Protein AF-A0A9E5TAX4-F1 (afdb_monomer_lite)

Sequence (118 aa):
ILEAVERLLADNFKPRRTLYLAFGHDEESGGFTGAARIARLLKARNVQPEFILDEGGMITKGILIGVTSSVALIGVAEKGYMSVELTVESAGGHASTPPRQTAIGILSAAIHRIEADQ

Foldseek 3Di:
DVVVVVVCVVVVHDDPDDDDDADFDQVVVPRVPGPVVVVVVCVVVVNDDPDDDDDWADFDAPPDPPGGDTDTDGDPDDDDDDDDDDDFDDDDDDPVDDDPADSVNVVVVVVVVVVVVD

Radius of gyration: 24.91 Å; chains: 1; bounding box: 56×47×66 Å

Structure (mmCIF, N/CA/C/O backbone):
data_AF-A0A9E5TAX4-F1
#
_entry.id   AF-A0A9E5TAX4-F1
#
loop_
_atom_site.group_PDB
_atom_site.id
_atom_site.type_symbol
_atom_site.label_atom_id
_atom_site.label_alt_id
_atom_site.label_comp_id
_atom_site.label_asym_id
_atom_site.label_entity_id
_atom_site.label_seq_id
_atom_site.pdbx_PDB_ins_code
_atom_site.Cartn_x
_atom_site.Cartn_y
_atom_site.Cartn_z
_atom_site.occupancy
_atom_site.B_iso_or_equiv
_atom_site.auth_seq_id
_atom_site.auth_comp_id
_atom_site.auth_asym_id
_atom_site.auth_atom_id
_atom_site.pdbx_PDB_model_num
ATOM 1 N N . ILE A 1 1 ? -0.813 2.374 18.168 1.00 90.94 1 ILE A N 1
ATOM 2 C CA . ILE A 1 1 ? -2.131 1.686 18.163 1.00 90.94 1 ILE A CA 1
ATOM 3 C C . ILE A 1 1 ? -2.286 0.690 19.313 1.00 90.94 1 ILE A C 1
ATOM 5 O O . ILE A 1 1 ? -3.304 0.757 19.985 1.00 90.94 1 ILE A O 1
ATOM 9 N N . LEU A 1 2 ? -1.300 -0.181 19.577 1.00 95.50 2 LEU A N 1
ATOM 10 C CA . LEU A 1 2 ? -1.398 -1.219 20.616 1.00 95.50 2 LEU A CA 1
ATOM 11 C C . LEU A 1 2 ? -1.674 -0.651 22.017 1.00 95.50 2 LEU A C 1
ATOM 13 O O . LEU A 1 2 ? -2.663 -1.049 22.615 1.00 95.50 2 LEU A O 1
ATOM 17 N N . GLU A 1 3 ? -0.936 0.375 22.446 1.00 96.62 3 GLU A N 1
ATOM 18 C CA . GLU A 1 3 ? -1.180 1.083 23.719 1.00 96.62 3 GLU A CA 1
ATOM 19 C C . GLU A 1 3 ? -2.639 1.556 23.874 1.00 96.62 3 GLU A C 1
ATOM 21 O O . GLU A 1 3 ? -3.266 1.401 24.918 1.00 96.62 3 GLU A O 1
ATOM 26 N N . ALA A 1 4 ? -3.225 2.112 22.808 1.00 95.06 4 ALA A N 1
ATOM 27 C CA . ALA A 1 4 ? -4.611 2.572 22.837 1.00 95.06 4 ALA A CA 1
ATOM 28 C C . ALA A 1 4 ? -5.594 1.399 22.978 1.00 95.06 4 ALA A C 1
ATOM 30 O O . ALA A 1 4 ? -6.592 1.510 23.687 1.00 95.06 4 ALA A O 1
ATOM 31 N N . VAL A 1 5 ? -5.308 0.268 22.324 1.00 96.19 5 VAL A N 1
ATOM 32 C CA . VAL A 1 5 ? -6.101 -0.961 22.455 1.00 96.19 5 VAL A CA 1
ATOM 33 C C . VAL A 1 5 ? -5.989 -1.517 23.874 1.00 96.19 5 VAL A C 1
ATOM 35 O O . VAL A 1 5 ? -7.013 -1.829 24.475 1.00 96.19 5 VAL A O 1
ATOM 38 N N . GLU A 1 6 ? -4.781 -1.590 24.432 1.00 97.75 6 GLU A N 1
ATOM 39 C CA . GLU A 1 6 ? -4.531 -2.049 25.804 1.00 97.75 6 GLU A CA 1
ATOM 40 C C . GLU A 1 6 ? -5.264 -1.180 26.823 1.00 97.75 6 GLU A C 1
ATOM 42 O O . GLU A 1 6 ? -5.956 -1.701 27.699 1.00 97.75 6 GLU A O 1
ATOM 47 N N . ARG A 1 7 ? -5.209 0.145 26.656 1.00 98.19 7 ARG A N 1
ATOM 48 C CA . ARG A 1 7 ? -5.939 1.079 27.510 1.00 98.19 7 ARG A CA 1
ATOM 49 C C . ARG A 1 7 ? -7.452 0.872 27.440 1.00 98.19 7 ARG A C 1
ATOM 51 O O . ARG A 1 7 ? -8.100 0.777 28.477 1.00 98.19 7 ARG A O 1
ATOM 58 N N . LEU A 1 8 ? -8.017 0.757 26.239 1.00 97.56 8 LEU A N 1
ATOM 59 C CA . LEU A 1 8 ? -9.455 0.526 26.067 1.00 97.56 8 LEU A CA 1
ATOM 60 C C . LEU A 1 8 ? -9.898 -0.818 26.661 1.00 97.56 8 LEU A C 1
ATOM 62 O O . LEU A 1 8 ? -10.984 -0.908 27.234 1.00 97.56 8 LEU A O 1
ATOM 66 N N . LEU A 1 9 ? -9.065 -1.855 26.557 1.00 96.50 9 LEU A N 1
ATOM 67 C CA . LEU A 1 9 ? -9.323 -3.143 27.198 1.00 96.50 9 LEU A CA 1
ATOM 68 C C . LEU A 1 9 ? -9.304 -3.026 28.728 1.00 96.50 9 LEU A C 1
ATOM 70 O O . LEU A 1 9 ? -10.204 -3.565 29.372 1.00 96.50 9 LEU A O 1
ATOM 74 N N . ALA A 1 10 ? -8.337 -2.300 29.299 1.00 98.19 10 ALA A N 1
ATOM 75 C CA . ALA A 1 10 ? -8.270 -2.032 30.739 1.00 98.19 10 ALA A CA 1
ATOM 76 C C . ALA A 1 10 ? -9.500 -1.257 31.244 1.00 98.19 10 ALA A C 1
ATOM 78 O O . ALA A 1 10 ? -10.020 -1.550 32.320 1.00 98.19 10 ALA A O 1
ATOM 79 N N . ASP A 1 11 ? -10.024 -0.344 30.423 1.00 98.12 11 ASP A N 1
ATOM 80 C CA . ASP A 1 11 ? -11.243 0.423 30.697 1.00 98.12 11 ASP A CA 1
ATOM 81 C C . ASP A 1 11 ? -12.540 -0.385 30.419 1.00 98.12 11 ASP A C 1
ATOM 83 O O . ASP A 1 11 ? -13.643 0.161 30.459 1.00 98.12 11 ASP A O 1
ATOM 87 N N . ASN A 1 12 ? -12.439 -1.697 30.147 1.00 97.56 12 ASN A N 1
ATOM 88 C CA . ASN A 1 12 ? -13.551 -2.601 29.811 1.00 97.56 12 ASN A CA 1
ATOM 89 C C . ASN A 1 12 ? -14.408 -2.142 28.617 1.00 97.56 12 ASN A C 1
ATOM 91 O O . ASN A 1 12 ? -15.586 -2.500 28.498 1.00 97.56 12 ASN A O 1
ATOM 95 N N . PHE A 1 13 ? -13.818 -1.384 27.694 1.00 97.88 13 PHE A N 1
ATOM 96 C CA . PHE A 1 13 ? -14.512 -0.895 26.514 1.00 97.88 13 PHE A CA 1
ATOM 97 C C . PHE A 1 13 ? -15.005 -2.053 25.634 1.00 97.88 13 PHE A C 1
ATOM 99 O O . PHE A 1 13 ? -14.282 -3.012 25.349 1.00 97.88 13 PHE A O 1
ATOM 106 N N . LYS A 1 14 ? -16.256 -1.958 25.168 1.00 97.06 14 LYS A N 1
ATOM 107 C CA . LYS A 1 14 ? -16.868 -2.922 24.245 1.00 97.06 14 LYS A CA 1
ATOM 108 C C . LYS A 1 14 ? -17.169 -2.224 22.920 1.00 97.06 14 LYS A C 1
ATOM 110 O O . LYS A 1 14 ? -18.138 -1.466 22.845 1.00 97.06 14 LYS A O 1
ATOM 115 N N . PRO A 1 15 ? -16.357 -2.439 21.871 1.00 95.44 15 PRO A N 1
ATOM 116 C CA . PRO A 1 15 ? -16.600 -1.798 20.591 1.00 95.44 15 PRO A CA 1
ATOM 117 C C . PRO A 1 15 ? -17.900 -2.328 19.976 1.00 95.44 15 PRO A C 1
ATOM 119 O O . PRO A 1 15 ? -18.184 -3.523 20.007 1.00 95.44 15 PRO A O 1
ATOM 122 N N . ARG A 1 16 ? -18.688 -1.430 19.372 1.00 96.19 16 ARG A N 1
ATOM 123 C CA . ARG A 1 16 ? -19.938 -1.791 18.678 1.00 96.19 16 ARG A CA 1
ATOM 124 C C . ARG A 1 16 ? -19.700 -2.683 17.451 1.00 96.19 16 ARG A C 1
ATOM 126 O O . ARG A 1 16 ? -20.605 -3.392 17.023 1.00 96.19 16 ARG A O 1
ATOM 133 N N . ARG A 1 17 ? -18.507 -2.610 16.860 1.00 94.44 17 ARG A N 1
ATOM 134 C CA . ARG A 1 17 ? -18.086 -3.395 15.694 1.00 94.44 17 ARG A CA 1
ATOM 135 C C . ARG A 1 17 ? -16.818 -4.171 16.012 1.00 94.44 17 ARG A C 1
ATOM 137 O O . ARG A 1 17 ? -16.014 -3.737 16.833 1.00 94.44 17 ARG A O 1
ATOM 144 N N . THR A 1 18 ? -16.622 -5.282 15.316 1.00 94.62 18 THR A N 1
ATOM 145 C CA . THR A 1 18 ? -15.364 -6.028 15.357 1.00 94.62 18 THR A CA 1
ATOM 146 C C . THR A 1 18 ? -14.229 -5.176 14.802 1.00 94.62 18 THR A C 1
ATOM 148 O O . THR A 1 18 ? -14.367 -4.570 13.740 1.00 94.62 18 THR A O 1
ATOM 151 N N . LEU A 1 19 ? -13.104 -5.156 15.512 1.00 94.88 19 LEU A N 1
ATOM 152 C CA . LEU A 1 19 ? -11.867 -4.527 15.065 1.00 94.88 19 LEU A CA 1
ATOM 153 C C . LEU A 1 19 ? -10.883 -5.621 14.648 1.00 94.88 19 LEU A C 1
ATOM 155 O O . LEU A 1 19 ? -10.648 -6.564 15.403 1.00 94.88 19 LEU A O 1
ATOM 159 N N . TYR A 1 20 ? -10.306 -5.483 13.457 1.00 95.75 20 TYR A N 1
ATOM 160 C CA . TYR A 1 20 ? -9.171 -6.287 13.014 1.00 95.75 20 TYR A CA 1
ATOM 161 C C . TYR A 1 20 ? -7.916 -5.424 13.098 1.00 95.75 20 TYR A C 1
ATOM 163 O O . TYR A 1 20 ? -7.881 -4.340 12.524 1.00 95.75 20 TYR A O 1
ATOM 171 N N . LEU A 1 21 ? -6.893 -5.907 13.802 1.00 95.31 21 LEU A N 1
ATOM 172 C CA . LEU A 1 21 ? -5.556 -5.319 13.766 1.00 95.31 21 LEU A CA 1
ATOM 173 C C . LEU A 1 21 ? -4.722 -6.133 12.775 1.00 95.31 21 LEU A C 1
ATOM 175 O O . LEU A 1 21 ? -4.525 -7.333 12.972 1.00 95.31 21 LEU A O 1
ATOM 179 N N . ALA A 1 22 ? -4.294 -5.496 11.690 1.00 94.88 22 ALA A N 1
ATOM 180 C CA . ALA A 1 22 ? -3.536 -6.117 10.613 1.00 94.88 22 ALA A CA 1
ATOM 181 C C . ALA A 1 22 ? -2.131 -5.511 10.568 1.00 94.88 22 ALA A C 1
ATOM 183 O O . ALA A 1 22 ? -1.994 -4.297 10.486 1.00 94.88 22 ALA A O 1
ATOM 184 N N . PHE A 1 23 ? -1.101 -6.356 10.619 1.00 94.44 23 PHE A N 1
ATOM 185 C CA . PHE A 1 23 ? 0.297 -5.926 10.614 1.00 94.44 23 PHE A CA 1
ATOM 186 C C . PHE A 1 23 ? 1.034 -6.611 9.461 1.00 94.44 23 PHE A C 1
ATOM 188 O O . PHE A 1 23 ? 1.262 -7.822 9.495 1.00 94.44 23 PHE A O 1
ATOM 195 N N . GLY A 1 24 ? 1.352 -5.842 8.418 1.00 93.94 24 GLY A N 1
ATOM 196 C CA . GLY A 1 24 ? 2.272 -6.238 7.350 1.00 93.94 24 GLY A CA 1
ATOM 197 C C . GLY A 1 24 ? 3.713 -5.874 7.714 1.00 93.94 24 GLY A C 1
ATOM 198 O O . GLY A 1 24 ? 3.929 -5.012 8.557 1.00 93.94 24 GLY A O 1
ATOM 199 N N . HIS A 1 25 ? 4.694 -6.542 7.107 1.00 95.38 25 HIS A N 1
ATOM 200 C CA . HIS A 1 25 ? 6.118 -6.311 7.398 1.00 95.38 25 HIS A CA 1
ATOM 201 C C . HIS A 1 25 ? 6.907 -5.762 6.201 1.00 95.38 25 HIS A C 1
ATOM 203 O O . HIS A 1 25 ? 8.091 -5.480 6.340 1.00 95.38 25 HIS A O 1
ATOM 209 N N . ASP A 1 26 ? 6.280 -5.669 5.028 1.00 95.50 26 ASP A N 1
ATOM 210 C CA . ASP A 1 26 ? 6.936 -5.450 3.737 1.00 95.50 26 ASP A CA 1
ATOM 211 C C . ASP A 1 26 ? 6.292 -4.322 2.917 1.00 95.50 26 ASP A C 1
ATOM 213 O O . ASP A 1 26 ? 6.394 -4.336 1.693 1.00 95.50 26 ASP A O 1
ATOM 217 N N . GLU A 1 27 ? 5.615 -3.371 3.570 1.00 91.75 27 GLU A N 1
ATOM 218 C CA . GLU A 1 27 ? 4.993 -2.202 2.919 1.00 91.75 27 GLU A CA 1
ATOM 219 C C . GLU A 1 27 ? 6.019 -1.456 2.048 1.00 91.75 27 GLU A C 1
ATOM 221 O O . GLU A 1 27 ? 5.825 -1.369 0.837 1.00 91.75 27 GLU A O 1
ATOM 226 N N . GLU A 1 28 ? 7.189 -1.148 2.617 1.00 89.00 28 GLU A N 1
ATOM 227 C CA . GLU A 1 28 ? 8.311 -0.457 1.955 1.00 89.00 28 GLU A CA 1
ATOM 228 C C . GLU A 1 28 ? 8.891 -1.224 0.745 1.00 89.00 28 GLU A C 1
ATOM 230 O O . GLU A 1 28 ? 9.743 -0.732 0.008 1.00 89.00 28 GLU A O 1
ATOM 235 N N . SER A 1 29 ? 8.477 -2.480 0.546 1.00 90.62 29 SER A N 1
ATOM 236 C CA . SER A 1 29 ? 8.851 -3.344 -0.585 1.00 90.62 29 SER A CA 1
ATOM 237 C C . SER A 1 29 ? 7.654 -3.727 -1.470 1.00 90.62 29 SER A C 1
ATOM 239 O O . SER A 1 29 ? 7.761 -4.624 -2.310 1.00 90.62 29 SER A O 1
ATOM 241 N N . GLY A 1 30 ? 6.509 -3.061 -1.296 1.00 89.12 30 GLY A N 1
ATOM 242 C CA . GLY A 1 30 ? 5.289 -3.223 -2.091 1.00 89.12 30 GLY A CA 1
ATOM 243 C C . GLY A 1 30 ? 4.184 -4.074 -1.450 1.00 89.12 30 GLY A C 1
ATOM 244 O O . GLY A 1 30 ? 3.154 -4.309 -2.080 1.00 89.12 30 GLY A O 1
ATOM 245 N N . GLY A 1 31 ? 4.360 -4.577 -0.224 1.00 92.75 31 GLY A N 1
ATOM 246 C CA . GLY A 1 31 ? 3.282 -5.188 0.569 1.00 92.75 31 GLY A CA 1
ATOM 247 C C . GLY A 1 31 ? 2.752 -6.545 0.075 1.00 92.75 31 GLY A C 1
ATOM 248 O O . GLY A 1 31 ? 1.684 -6.999 0.511 1.00 92.75 31 GLY A O 1
ATOM 249 N N . PHE A 1 32 ? 3.450 -7.210 -0.854 1.00 94.94 32 PHE A N 1
ATOM 250 C CA . PHE A 1 32 ? 2.972 -8.423 -1.534 1.00 94.94 32 PHE A CA 1
ATOM 251 C C . PHE A 1 32 ? 2.850 -9.651 -0.618 1.00 94.94 32 PHE A C 1
ATOM 253 O O . PHE A 1 32 ? 2.043 -10.557 -0.875 1.00 94.94 32 PHE A O 1
ATOM 260 N N . THR A 1 33 ? 3.652 -9.716 0.443 1.00 96.50 33 THR A N 1
ATOM 261 C CA . THR A 1 33 ? 3.698 -10.835 1.392 1.00 96.50 33 THR A CA 1
ATOM 262 C C . THR A 1 33 ? 3.080 -10.503 2.749 1.00 96.50 33 THR A C 1
ATOM 264 O O . THR A 1 33 ? 2.632 -11.421 3.435 1.00 96.50 33 THR A O 1
ATOM 267 N N . GLY A 1 34 ? 2.956 -9.223 3.098 1.00 96.38 34 GLY A N 1
ATOM 268 C CA . GLY A 1 34 ? 2.215 -8.720 4.250 1.00 96.38 34 GLY A CA 1
ATOM 269 C C . GLY A 1 34 ? 0.762 -8.402 3.905 1.00 96.38 34 GLY A C 1
ATOM 270 O O . GLY A 1 34 ? -0.098 -9.291 3.916 1.00 96.38 34 GLY A O 1
ATOM 271 N N . ALA A 1 35 ? 0.472 -7.133 3.605 1.00 95.19 35 ALA A N 1
ATOM 272 C CA . ALA A 1 35 ? -0.891 -6.621 3.428 1.00 95.19 35 ALA A CA 1
ATOM 273 C C . ALA A 1 35 ? -1.700 -7.415 2.384 1.00 95.19 35 ALA A C 1
ATOM 275 O O . ALA A 1 35 ? -2.838 -7.817 2.649 1.00 95.19 35 ALA A O 1
ATOM 276 N N . ALA A 1 36 ? -1.101 -7.763 1.239 1.00 96.38 36 ALA A N 1
ATOM 277 C CA . ALA A 1 36 ? -1.783 -8.525 0.191 1.00 96.38 36 ALA A CA 1
ATOM 278 C C . ALA A 1 36 ? -2.173 -9.953 0.632 1.00 96.38 36 ALA A C 1
ATOM 280 O O . ALA A 1 36 ? -3.211 -10.486 0.219 1.00 96.38 36 ALA A O 1
ATOM 281 N N . ARG A 1 37 ? -1.375 -10.594 1.498 1.00 97.94 37 ARG A N 1
ATOM 282 C CA . ARG A 1 37 ? -1.704 -11.912 2.069 1.00 97.94 37 ARG A CA 1
ATOM 283 C C . ARG A 1 37 ? -2.816 -11.813 3.105 1.00 97.94 37 ARG A C 1
ATOM 285 O O . ARG A 1 37 ? -3.711 -12.661 3.095 1.00 97.94 37 ARG A O 1
ATOM 292 N N . ILE A 1 38 ? -2.793 -10.777 3.943 1.00 97.56 38 ILE A N 1
ATOM 293 C CA . ILE A 1 38 ? -3.858 -10.496 4.914 1.00 97.56 38 ILE A CA 1
ATOM 294 C C . ILE A 1 38 ? -5.181 -10.266 4.177 1.00 97.56 38 ILE A C 1
ATOM 296 O O . ILE A 1 38 ? -6.171 -10.931 4.482 1.00 97.56 38 ILE A O 1
ATOM 300 N N . ALA A 1 39 ? -5.186 -9.417 3.146 1.00 96.69 39 ALA A N 1
ATOM 301 C CA . ALA A 1 39 ? -6.364 -9.157 2.323 1.00 96.69 39 ALA A CA 1
ATOM 302 C C . ALA A 1 39 ? -6.923 -10.447 1.696 1.00 96.69 39 ALA A C 1
ATOM 304 O O . ALA A 1 39 ? -8.126 -10.710 1.761 1.00 96.69 39 ALA A O 1
ATOM 305 N N . ARG A 1 40 ? -6.049 -11.311 1.155 1.00 98.12 40 ARG A N 1
ATOM 306 C CA . ARG A 1 40 ? -6.447 -12.618 0.607 1.00 98.12 40 ARG A CA 1
ATOM 307 C C . ARG A 1 40 ? -7.085 -13.520 1.664 1.00 98.12 40 ARG A C 1
ATOM 309 O O . ARG A 1 40 ? -8.087 -14.170 1.375 1.00 98.12 40 ARG A O 1
ATOM 316 N N . LEU A 1 41 ? -6.526 -13.559 2.873 1.00 98.00 41 LEU A N 1
ATOM 317 C CA . LEU A 1 41 ? -7.061 -14.346 3.983 1.00 98.00 41 LEU A CA 1
ATOM 318 C C . LEU A 1 41 ? -8.433 -13.833 4.438 1.00 98.00 41 LEU A C 1
ATOM 320 O O . LEU A 1 41 ? -9.351 -14.632 4.614 1.00 98.00 41 LEU A O 1
ATOM 324 N N . LEU A 1 42 ? -8.586 -12.517 4.611 1.00 97.44 42 LEU A N 1
ATOM 325 C CA . LEU A 1 42 ? -9.858 -11.898 4.992 1.00 97.44 42 LEU A CA 1
ATOM 326 C C . LEU A 1 42 ? -10.938 -12.171 3.942 1.00 97.44 42 LEU A C 1
ATOM 328 O O . LEU A 1 42 ? -12.041 -12.588 4.295 1.00 97.44 42 LEU A O 1
ATOM 332 N N . LYS A 1 43 ? -10.588 -12.062 2.654 1.00 97.81 43 LYS A N 1
ATOM 333 C CA . LYS A 1 43 ? -11.476 -12.422 1.543 1.00 97.81 43 LYS A CA 1
ATOM 334 C C . LYS A 1 43 ? -11.878 -13.898 1.581 1.00 97.81 43 LYS A C 1
ATOM 336 O O . LYS A 1 43 ? -13.058 -14.204 1.455 1.00 97.81 43 LYS A O 1
ATOM 341 N N . ALA A 1 44 ? -10.928 -14.812 1.795 1.00 98.50 44 ALA A N 1
ATOM 342 C CA . ALA A 1 44 ? -11.211 -16.248 1.898 1.00 98.50 44 ALA A CA 1
ATOM 343 C C . ALA A 1 44 ? -12.122 -16.595 3.090 1.00 98.50 44 ALA A C 1
ATOM 345 O O . ALA A 1 44 ? -12.880 -17.557 3.033 1.00 98.50 44 ALA A O 1
ATOM 346 N N . ARG A 1 45 ? -12.073 -15.791 4.158 1.00 97.94 45 ARG A N 1
ATOM 347 C CA . ARG A 1 45 ? -12.956 -15.893 5.331 1.00 97.94 45 ARG A CA 1
ATOM 348 C C . ARG A 1 45 ? -14.283 -15.144 5.165 1.00 97.94 45 ARG A C 1
ATOM 350 O O . ARG A 1 45 ? -15.053 -15.085 6.117 1.00 97.94 45 ARG A O 1
ATOM 357 N N . ASN A 1 46 ? -14.541 -14.570 3.989 1.00 97.81 46 ASN A N 1
ATOM 358 C CA . ASN A 1 46 ? -15.703 -13.731 3.697 1.00 97.81 46 ASN A CA 1
ATOM 359 C C . ASN A 1 46 ? -15.887 -12.564 4.690 1.00 97.81 46 ASN A C 1
ATOM 361 O O . ASN A 1 46 ? -17.007 -12.192 5.038 1.00 97.81 46 ASN A O 1
ATOM 365 N N . VAL A 1 47 ? -14.780 -11.989 5.170 1.00 97.75 47 VAL A N 1
ATOM 366 C CA . VAL A 1 47 ? -14.806 -10.775 5.994 1.00 97.75 47 VAL A CA 1
ATOM 367 C C . VAL A 1 47 ? -15.077 -9.578 5.085 1.00 97.75 47 VAL A C 1
ATOM 369 O O . VAL A 1 47 ? -14.420 -9.421 4.058 1.00 97.75 47 VAL A O 1
ATOM 372 N N . GLN A 1 48 ? -16.025 -8.728 5.482 1.00 96.12 48 GLN A N 1
ATOM 373 C CA . GLN A 1 48 ? -16.429 -7.515 4.763 1.00 96.12 48 GLN A CA 1
ATOM 374 C C . GLN A 1 48 ? -16.162 -6.291 5.659 1.00 96.12 48 GLN A C 1
ATOM 376 O O . GLN A 1 48 ? -17.017 -5.941 6.476 1.00 96.12 48 GLN A O 1
ATOM 381 N N . PRO A 1 49 ? -14.966 -5.676 5.592 1.00 94.81 49 PRO A N 1
ATOM 382 C CA . PRO A 1 49 ? -14.673 -4.468 6.356 1.00 94.81 49 PRO A CA 1
ATOM 383 C C . PRO A 1 49 ? -15.548 -3.300 5.885 1.00 94.81 49 PRO A C 1
ATOM 385 O O . PRO A 1 49 ? -15.618 -3.021 4.694 1.00 94.81 49 PRO A O 1
ATOM 388 N N . GLU A 1 50 ? -16.192 -2.594 6.818 1.00 95.38 50 GLU A N 1
ATOM 389 C CA . GLU A 1 50 ? -16.938 -1.359 6.510 1.00 95.38 50 GLU A CA 1
ATOM 390 C C . GLU A 1 50 ? -15.995 -0.167 6.279 1.00 95.38 50 GLU A C 1
ATOM 392 O O . GLU A 1 50 ? -16.329 0.772 5.565 1.00 95.38 50 GLU A O 1
ATOM 397 N N . PHE A 1 51 ? -14.814 -0.207 6.897 1.00 92.00 51 PHE A N 1
ATOM 398 C CA . PHE A 1 51 ? -13.805 0.839 6.837 1.00 92.00 51 PHE A CA 1
ATOM 399 C C . PHE A 1 51 ? -12.418 0.234 7.069 1.00 92.00 51 PHE A C 1
ATOM 401 O O . PHE A 1 51 ? -12.279 -0.723 7.837 1.00 92.00 51 PHE A O 1
ATOM 408 N N . ILE A 1 52 ? -11.408 0.805 6.417 1.00 91.94 52 ILE A N 1
ATOM 409 C CA . ILE A 1 52 ? -9.994 0.504 6.635 1.00 91.94 52 ILE A CA 1
ATOM 410 C C . ILE A 1 52 ? -9.339 1.805 7.088 1.00 91.94 52 ILE A C 1
ATOM 412 O O . ILE A 1 52 ? -9.502 2.835 6.439 1.00 91.94 52 ILE A O 1
ATOM 416 N N . LEU A 1 53 ? -8.629 1.740 8.212 1.00 90.50 53 LEU A N 1
ATOM 417 C CA . LEU A 1 53 ? -7.749 2.803 8.673 1.00 90.50 53 LEU A CA 1
ATOM 418 C C . LEU A 1 53 ? -6.326 2.295 8.518 1.00 90.50 53 LEU A C 1
ATOM 420 O O . LEU A 1 53 ? -5.955 1.343 9.207 1.00 90.50 53 LEU A O 1
ATOM 424 N N . ASP A 1 54 ? -5.588 2.911 7.609 1.00 86.44 54 ASP A N 1
ATOM 425 C CA . ASP A 1 54 ? -4.175 2.625 7.401 1.00 86.44 54 ASP A CA 1
ATOM 426 C C . ASP A 1 54 ? -3.326 3.787 7.939 1.00 86.44 54 ASP A C 1
ATOM 428 O O . ASP A 1 54 ? -3.746 4.453 8.895 1.00 86.44 54 ASP A O 1
ATOM 432 N N . GLU A 1 55 ? -2.141 4.016 7.378 1.00 76.12 55 GLU A N 1
ATOM 433 C CA . GLU A 1 55 ? -1.206 5.042 7.827 1.00 76.12 55 GLU A CA 1
ATOM 434 C C . GLU A 1 55 ? -1.848 6.408 8.119 1.00 76.12 55 GLU A C 1
ATOM 436 O O . GLU A 1 55 ? -2.741 6.911 7.432 1.00 76.12 55 GLU A O 1
ATOM 441 N N . GLY A 1 56 ? -1.372 7.020 9.204 1.00 71.25 56 GLY A N 1
ATOM 442 C CA . GLY A 1 56 ? -1.766 8.366 9.592 1.00 71.25 56 GLY A CA 1
ATOM 443 C C . GLY A 1 56 ? -0.915 9.415 8.887 1.00 71.25 56 GLY A C 1
ATOM 444 O O . GLY A 1 56 ? 0.254 9.194 8.588 1.00 71.25 56 GLY A O 1
ATOM 445 N N . GLY A 1 57 ? -1.475 10.607 8.686 1.00 74.94 57 GLY A N 1
ATOM 446 C CA . GLY A 1 57 ? -0.671 11.757 8.291 1.00 74.94 57 GLY A CA 1
ATOM 447 C C . GLY A 1 57 ? 0.180 12.298 9.443 1.00 74.94 57 GLY A C 1
ATOM 448 O O . GLY A 1 57 ? 0.124 11.852 10.590 1.00 74.94 57 GLY A O 1
ATOM 449 N N . MET A 1 58 ? 0.962 13.328 9.138 1.00 83.19 58 MET A N 1
ATOM 450 C CA . MET A 1 58 ? 1.776 14.029 10.128 1.00 83.19 58 MET A CA 1
ATOM 451 C C . MET A 1 58 ? 0.970 15.080 10.902 1.00 83.19 58 MET A C 1
ATOM 453 O O . MET A 1 58 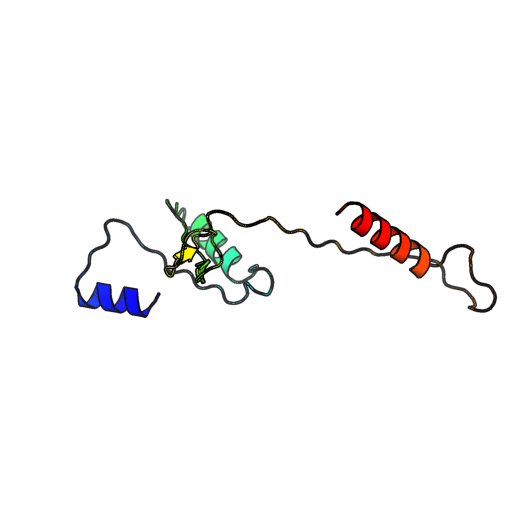? 0.071 15.733 10.36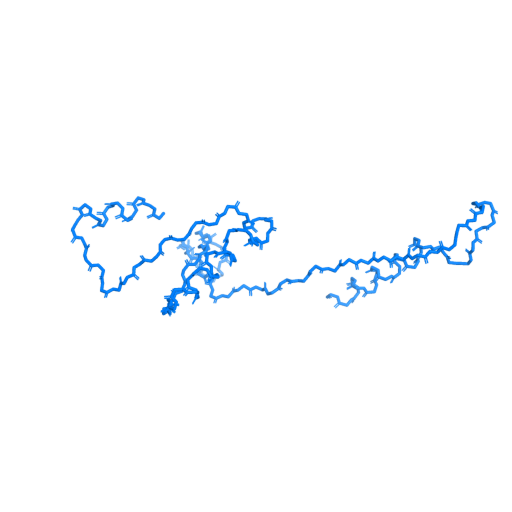2 1.00 83.19 58 MET A O 1
ATOM 457 N N . ILE A 1 59 ? 1.349 15.298 12.164 1.00 88.81 59 ILE A N 1
ATOM 458 C CA . ILE A 1 59 ? 0.987 16.521 12.882 1.00 88.81 59 ILE A CA 1
ATOM 459 C C . ILE A 1 59 ? 1.949 17.611 12.427 1.00 88.81 59 ILE A C 1
ATOM 461 O O . ILE A 1 59 ? 3.160 17.490 12.598 1.00 88.81 59 ILE A O 1
ATOM 465 N N . THR A 1 60 ? 1.409 18.682 11.860 1.00 88.06 60 THR A N 1
ATOM 466 C CA . THR A 1 60 ? 2.194 19.780 11.306 1.00 88.06 60 THR A CA 1
ATOM 467 C C . THR A 1 60 ? 1.751 21.142 11.827 1.00 88.06 60 THR A C 1
ATOM 469 O O . THR A 1 60 ? 0.632 21.302 12.309 1.00 88.06 60 THR A O 1
ATOM 472 N N . LYS A 1 61 ? 2.627 22.145 11.737 1.00 90.12 61 LYS A N 1
ATOM 473 C CA . LYS A 1 61 ? 2.360 23.529 12.135 1.00 90.12 61 LYS A CA 1
ATOM 474 C C . LYS A 1 61 ? 2.864 24.479 11.053 1.00 90.12 61 LYS A C 1
ATOM 476 O O . LYS A 1 61 ? 4.000 24.358 10.611 1.00 90.12 61 LYS A O 1
ATOM 481 N N . GLY A 1 62 ? 2.030 25.434 10.645 1.00 85.00 62 GLY A N 1
ATOM 482 C CA . GLY A 1 62 ? 2.423 26.495 9.709 1.00 85.00 62 GLY A CA 1
ATOM 483 C C . GLY A 1 62 ? 2.515 26.093 8.231 1.00 85.00 62 GLY A C 1
ATOM 484 O O . GLY A 1 62 ? 2.915 26.923 7.424 1.00 85.00 62 GLY A O 1
ATOM 485 N N . ILE A 1 63 ? 2.129 24.866 7.857 1.00 84.19 63 ILE A N 1
ATOM 486 C CA . ILE A 1 63 ? 2.035 24.451 6.441 1.00 84.19 63 ILE A CA 1
ATOM 487 C C . ILE A 1 63 ? 0.744 24.974 5.790 1.00 84.19 63 ILE A C 1
ATOM 489 O O . ILE A 1 63 ? 0.715 25.264 4.597 1.00 84.19 63 ILE A O 1
ATOM 493 N N . LEU A 1 64 ? -0.328 25.127 6.571 1.00 83.69 64 LEU A N 1
ATOM 494 C CA . LEU A 1 64 ? -1.600 25.659 6.089 1.00 83.69 64 LEU A CA 1
ATOM 495 C C . LEU A 1 64 ? -1.649 27.175 6.295 1.00 83.69 64 LEU A C 1
ATOM 497 O O . LEU A 1 64 ? -1.584 27.663 7.426 1.00 83.69 64 LEU A O 1
ATOM 501 N N . ILE A 1 65 ? -1.785 27.917 5.193 1.00 84.81 65 ILE A N 1
ATOM 502 C CA . ILE A 1 65 ? -1.908 29.379 5.213 1.00 84.81 65 ILE A CA 1
ATOM 503 C C . ILE A 1 65 ? -3.098 29.769 6.096 1.00 84.81 65 ILE A C 1
ATOM 505 O O . ILE A 1 65 ? -4.211 29.284 5.909 1.00 84.81 65 ILE A O 1
ATOM 509 N N . GLY A 1 66 ? -2.854 30.651 7.065 1.00 88.94 66 GLY A N 1
ATOM 510 C CA . GLY A 1 66 ? -3.878 31.127 7.996 1.00 88.94 66 GLY A CA 1
ATOM 511 C C . GLY A 1 66 ? -4.116 30.234 9.218 1.00 88.94 66 GLY A C 1
ATOM 512 O O . GLY A 1 66 ? -4.914 30.612 10.072 1.00 88.94 66 GLY A O 1
ATOM 513 N N . VAL A 1 67 ? -3.408 29.104 9.361 1.00 91.69 67 VAL A N 1
ATOM 514 C CA . VAL A 1 67 ? -3.507 28.231 10.542 1.00 91.69 67 VAL A CA 1
ATOM 515 C C . VAL A 1 67 ? -2.187 28.210 11.309 1.00 91.69 67 VAL A C 1
ATOM 517 O O . VAL A 1 67 ? -1.168 27.705 10.841 1.00 91.69 67 VAL A O 1
ATOM 520 N N . THR A 1 68 ? -2.206 28.763 12.522 1.00 90.56 68 THR A N 1
ATOM 521 C CA . THR A 1 68 ? -1.024 28.875 13.395 1.00 90.56 68 THR A CA 1
ATOM 522 C C . THR A 1 68 ? -0.930 27.766 14.443 1.00 90.56 68 THR A C 1
ATOM 524 O O . THR A 1 68 ? 0.130 27.579 15.045 1.00 90.56 68 THR A O 1
ATOM 527 N N . SER A 1 69 ? -2.014 27.024 14.674 1.00 93.19 69 SER A N 1
ATOM 528 C CA . SER A 1 69 ? -2.056 25.858 15.556 1.00 93.19 69 SER A CA 1
ATOM 529 C C . SER A 1 69 ? -1.489 24.608 14.878 1.00 93.19 69 SER A C 1
ATOM 531 O O . SER A 1 69 ? -1.312 24.560 13.660 1.00 93.19 69 SER A O 1
ATOM 533 N N . SER A 1 70 ? -1.190 23.584 15.679 1.00 92.75 70 SER A N 1
ATOM 534 C CA . SER A 1 70 ? -0.861 22.259 15.153 1.00 92.75 70 SER A CA 1
ATOM 535 C C . SER A 1 70 ? -2.098 21.617 14.524 1.00 92.75 70 SER A C 1
ATOM 537 O O . SER A 1 70 ? -3.189 21.681 15.093 1.00 92.75 70 SER A O 1
ATOM 539 N N . VAL A 1 71 ? -1.918 20.974 13.375 1.00 91.38 71 VAL A N 1
ATOM 540 C CA . VAL A 1 71 ? -2.968 20.311 12.599 1.00 91.38 71 VAL A CA 1
ATOM 541 C C . VAL A 1 71 ? -2.538 18.883 12.303 1.00 91.38 71 VAL A C 1
ATOM 543 O O . VAL A 1 71 ? -1.419 18.658 11.849 1.00 91.38 71 VAL A O 1
ATOM 546 N N . ALA A 1 72 ? -3.428 17.923 12.542 1.00 89.94 72 ALA A N 1
ATOM 547 C CA . ALA A 1 72 ? -3.256 16.556 12.069 1.00 89.94 72 ALA A CA 1
ATOM 548 C C . ALA A 1 72 ? -3.784 16.456 10.636 1.00 89.94 72 ALA A C 1
ATOM 550 O O . ALA A 1 72 ? -4.958 16.739 10.386 1.00 89.94 72 ALA A O 1
ATOM 551 N N . LEU A 1 73 ? -2.922 16.081 9.694 1.00 86.75 73 LEU A N 1
ATOM 552 C CA . LEU A 1 73 ? -3.343 15.827 8.321 1.00 86.75 73 LEU A CA 1
ATOM 553 C C . LEU A 1 73 ? -3.977 14.437 8.227 1.00 86.75 73 LEU A C 1
ATOM 555 O O . LEU A 1 73 ? -3.417 13.462 8.723 1.00 86.75 73 LEU A O 1
ATOM 559 N N . ILE A 1 74 ? -5.143 14.354 7.588 1.00 86.88 74 ILE A N 1
ATOM 560 C CA . ILE A 1 74 ? -5.855 13.094 7.359 1.00 86.88 74 ILE A CA 1
ATOM 561 C C . ILE A 1 74 ? -5.788 12.786 5.865 1.00 86.88 74 ILE A C 1
ATOM 563 O O . ILE A 1 74 ? -6.393 13.492 5.056 1.00 86.88 74 ILE A O 1
ATOM 567 N N . GLY A 1 75 ? -5.039 11.742 5.509 1.00 86.69 75 GLY A N 1
ATOM 568 C CA . GLY A 1 75 ? -5.058 11.180 4.164 1.00 86.69 75 GLY A CA 1
ATOM 569 C C . GLY A 1 75 ? -6.396 10.491 3.913 1.00 86.69 75 GLY A C 1
ATOM 570 O O . GLY A 1 75 ? -6.827 9.659 4.705 1.00 86.69 75 GLY A O 1
ATOM 571 N N . VAL A 1 76 ? -7.081 10.869 2.835 1.00 88.81 76 VAL A N 1
ATOM 572 C CA . VAL A 1 76 ? -8.351 10.241 2.412 1.00 88.81 76 VAL A CA 1
ATOM 573 C C . VAL A 1 76 ? -8.185 9.361 1.175 1.00 88.81 76 VAL A C 1
ATOM 575 O O . VAL A 1 76 ? -9.089 8.609 0.823 1.00 88.81 76 VAL A O 1
ATOM 578 N N . ALA A 1 77 ? -7.044 9.493 0.501 1.00 85.38 77 ALA A N 1
ATOM 579 C CA . ALA A 1 77 ? -6.657 8.741 -0.676 1.00 85.38 77 ALA A CA 1
ATOM 580 C C . ALA A 1 77 ? -5.141 8.848 -0.865 1.00 85.38 77 ALA A C 1
ATOM 582 O O . ALA A 1 77 ? -4.517 9.8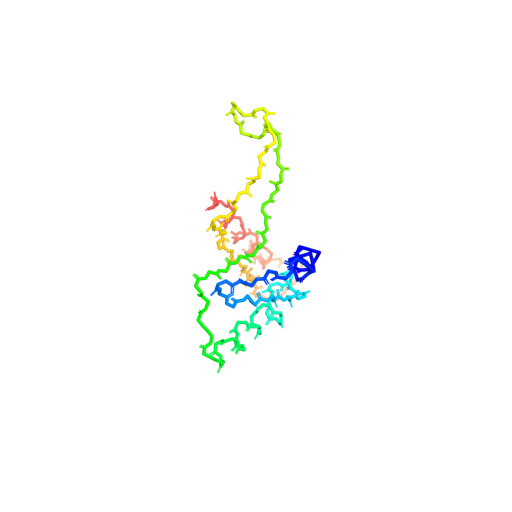20 -0.430 1.00 85.38 77 ALA A O 1
ATOM 583 N N . GLU A 1 78 ? -4.588 7.890 -1.595 1.00 82.75 78 GLU A N 1
ATOM 584 C CA . GLU A 1 78 ? -3.199 7.884 -2.037 1.00 82.75 78 GLU A CA 1
ATOM 585 C C . GLU A 1 78 ? -3.138 7.964 -3.559 1.00 82.75 78 GLU A C 1
ATOM 587 O O . GLU A 1 78 ? -4.070 7.567 -4.268 1.00 82.75 78 GLU A O 1
ATOM 592 N N . LYS A 1 79 ? -2.034 8.503 -4.083 1.00 85.25 79 LYS A N 1
ATOM 593 C CA . LYS A 1 79 ? -1.787 8.464 -5.523 1.00 85.25 79 LYS A CA 1
ATOM 594 C C . LYS A 1 79 ? -1.427 7.035 -5.908 1.00 85.25 79 LYS A C 1
ATOM 596 O O . LYS A 1 79 ? -0.555 6.432 -5.294 1.00 85.25 79 LYS A O 1
ATOM 601 N N . GLY A 1 80 ? -2.042 6.528 -6.971 1.00 84.25 80 GLY A N 1
ATOM 602 C CA . GLY A 1 80 ? -1.524 5.332 -7.625 1.00 84.25 80 GLY A CA 1
ATOM 603 C C . GLY A 1 80 ? -0.105 5.593 -8.130 1.00 84.25 80 GLY A C 1
ATOM 604 O O . GLY A 1 80 ? 0.192 6.688 -8.612 1.00 84.25 80 GLY A O 1
ATOM 605 N N . TYR A 1 81 ? 0.757 4.588 -8.033 1.00 84.75 81 TYR A N 1
ATOM 606 C CA . TYR A 1 81 ? 2.082 4.614 -8.636 1.00 84.75 81 TYR A CA 1
ATOM 607 C C . TYR A 1 81 ? 2.206 3.482 -9.654 1.00 84.75 81 TYR A C 1
ATOM 609 O O . TYR A 1 81 ? 1.501 2.473 -9.591 1.00 84.75 81 TYR A O 1
ATOM 617 N N . MET A 1 82 ? 3.104 3.665 -10.615 1.00 85.31 82 MET A N 1
ATOM 618 C CA . MET A 1 82 ? 3.461 2.647 -11.590 1.00 85.31 82 MET A CA 1
ATOM 619 C C . MET A 1 82 ? 4.976 2.633 -11.725 1.00 85.31 82 MET A C 1
ATOM 621 O O . MET A 1 82 ? 5.596 3.677 -11.919 1.00 85.31 82 MET A O 1
ATOM 625 N N . SER A 1 83 ? 5.558 1.443 -11.652 1.00 87.94 83 SER A N 1
ATOM 626 C CA . SER A 1 83 ? 6.959 1.212 -11.988 1.00 87.94 83 SER A CA 1
ATOM 627 C C . SER A 1 83 ? 7.025 0.546 -13.357 1.00 87.94 83 SER A C 1
ATOM 629 O O . SER A 1 83 ? 6.274 -0.391 -13.626 1.00 87.94 83 SER A O 1
ATOM 631 N N . VAL A 1 84 ? 7.908 1.036 -14.225 1.00 90.00 84 VAL A N 1
ATOM 632 C CA . VAL A 1 84 ? 8.143 0.472 -15.560 1.00 90.00 84 VAL A CA 1
ATOM 633 C C . VAL A 1 84 ? 9.603 0.072 -15.698 1.00 90.00 84 VAL A C 1
ATOM 635 O O . VAL A 1 84 ? 10.495 0.805 -15.276 1.00 90.00 84 VAL A O 1
ATOM 638 N N . GLU A 1 85 ? 9.839 -1.087 -16.302 1.00 94.25 85 GLU A N 1
ATOM 639 C CA . GLU A 1 85 ? 11.172 -1.543 -16.684 1.00 94.25 85 GLU A CA 1
ATOM 640 C C . GLU A 1 85 ? 11.351 -1.329 -18.189 1.00 94.25 85 GLU A C 1
ATOM 642 O O . GLU A 1 85 ? 10.494 -1.711 -18.987 1.00 94.25 85 GLU A O 1
ATOM 647 N N . LEU A 1 86 ? 12.452 -0.681 -18.575 1.00 95.25 86 LEU A N 1
ATOM 648 C CA . LEU A 1 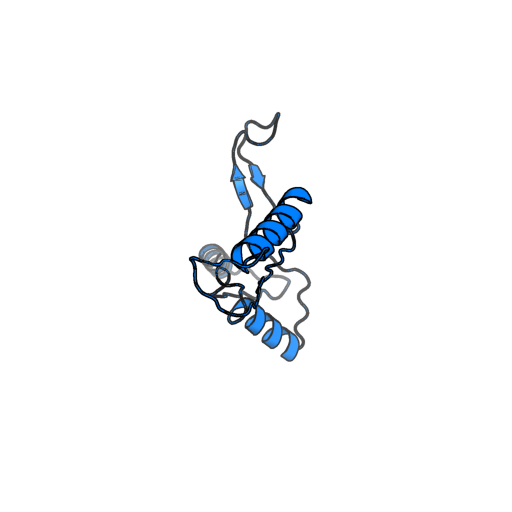86 ? 12.785 -0.412 -19.970 1.00 95.25 86 LEU A CA 1
ATOM 649 C C . LEU A 1 86 ? 14.041 -1.189 -20.347 1.00 95.25 86 LEU A C 1
ATOM 651 O O . LEU A 1 86 ? 15.117 -0.950 -19.800 1.00 95.25 86 LEU A O 1
ATOM 655 N N . THR A 1 87 ? 13.912 -2.064 -21.336 1.00 96.31 87 THR A N 1
ATOM 656 C CA . THR A 1 87 ? 15.019 -2.864 -21.860 1.00 96.31 87 THR A CA 1
ATOM 657 C C . THR A 1 87 ? 15.212 -2.551 -23.337 1.00 96.31 87 THR A C 1
ATOM 659 O O . THR A 1 87 ? 14.250 -2.501 -24.102 1.00 96.31 87 THR A O 1
ATOM 662 N N . VAL A 1 88 ? 16.465 -2.345 -23.749 1.00 96.00 88 VAL A N 1
ATOM 663 C CA . VAL A 1 88 ? 16.839 -2.207 -25.161 1.00 96.00 88 VAL A CA 1
ATOM 664 C C . VAL A 1 88 ? 17.880 -3.261 -25.492 1.00 96.00 88 VAL A C 1
ATOM 666 O O . VAL A 1 88 ? 18.978 -3.254 -24.938 1.00 96.00 88 VAL A O 1
ATOM 669 N N . GLU A 1 89 ? 17.549 -4.134 -26.434 1.00 93.31 89 GLU A N 1
ATOM 670 C CA . GLU A 1 89 ? 18.475 -5.122 -26.975 1.00 93.31 89 GLU A CA 1
ATOM 671 C C . GLU A 1 89 ? 19.081 -4.610 -28.285 1.00 93.31 89 GLU A C 1
ATOM 673 O O . GLU A 1 89 ? 18.380 -4.101 -29.162 1.00 93.31 89 GLU A O 1
ATOM 678 N N . SER A 1 90 ? 20.399 -4.741 -28.435 1.00 88.88 90 SER A N 1
ATOM 679 C CA . SER A 1 90 ? 21.098 -4.410 -29.679 1.00 88.88 90 SER A CA 1
ATOM 680 C C . SER A 1 90 ? 22.216 -5.404 -29.955 1.00 88.88 90 SER A C 1
ATOM 682 O O . SER A 1 90 ? 22.842 -5.906 -29.022 1.00 88.88 90 SER A O 1
ATOM 684 N N . ALA A 1 91 ? 22.532 -5.623 -31.231 1.00 86.69 91 ALA A N 1
ATOM 685 C CA . ALA A 1 91 ? 23.720 -6.380 -31.607 1.00 86.69 91 ALA A CA 1
ATOM 686 C C . ALA A 1 91 ? 25.000 -5.718 -31.057 1.00 86.69 91 ALA A C 1
ATOM 688 O O . ALA A 1 91 ? 25.127 -4.491 -31.058 1.00 86.69 91 ALA A O 1
ATOM 689 N N . GLY A 1 92 ? 25.952 -6.535 -30.598 1.00 81.38 92 GLY A N 1
ATOM 690 C CA . GLY A 1 92 ? 27.282 -6.067 -30.201 1.00 81.38 92 GLY A CA 1
ATOM 691 C C . GLY A 1 92 ? 28.123 -5.599 -31.397 1.00 81.38 92 GLY A C 1
ATOM 692 O O . GLY A 1 92 ? 27.820 -5.908 -32.548 1.00 81.38 92 GLY A O 1
ATOM 693 N N . GLY A 1 93 ? 29.205 -4.864 -31.130 1.00 83.00 93 GLY A N 1
ATOM 694 C CA . GLY A 1 93 ? 30.119 -4.365 -32.162 1.00 83.00 93 GLY A CA 1
ATOM 695 C C . GLY A 1 93 ? 31.412 -3.788 -31.581 1.00 83.00 93 GLY A C 1
ATOM 696 O O . GLY A 1 93 ? 31.547 -3.648 -30.366 1.00 83.00 93 GLY A O 1
ATOM 697 N N . HIS A 1 94 ? 32.376 -3.450 -32.442 1.00 85.94 94 HIS A N 1
ATOM 698 C CA . HIS A 1 94 ? 33.612 -2.790 -32.014 1.00 85.94 94 HIS A CA 1
ATOM 699 C C . HIS A 1 94 ? 33.369 -1.314 -31.690 1.00 85.94 94 HIS A C 1
ATOM 701 O O . HIS A 1 94 ? 32.814 -0.574 -32.501 1.00 85.94 94 HIS A O 1
ATOM 707 N N . ALA A 1 95 ? 33.865 -0.861 -30.536 1.00 82.75 95 ALA A N 1
ATOM 708 C CA . ALA A 1 95 ? 33.717 0.525 -30.086 1.00 82.75 95 ALA A CA 1
ATOM 709 C C . ALA A 1 95 ? 34.350 1.559 -31.042 1.00 82.75 95 ALA A C 1
ATOM 711 O O . ALA A 1 95 ? 33.928 2.711 -31.059 1.00 82.75 95 ALA A O 1
ATOM 712 N N . SER A 1 96 ? 35.330 1.155 -31.860 1.00 88.31 96 SER A N 1
ATOM 713 C CA . SER A 1 96 ? 35.960 2.007 -32.879 1.00 88.31 96 SER A CA 1
ATOM 714 C C . SER A 1 96 ? 35.121 2.190 -34.152 1.00 88.31 96 SER A C 1
ATOM 716 O O . SER A 1 96 ? 35.415 3.081 -34.944 1.00 88.31 96 SER A O 1
ATOM 718 N N . THR A 1 97 ? 34.075 1.383 -34.351 1.00 88.25 97 THR A N 1
ATOM 719 C CA . THR A 1 97 ? 33.124 1.484 -35.472 1.00 88.25 97 THR A CA 1
ATOM 720 C C . THR A 1 97 ? 31.688 1.410 -34.944 1.00 88.25 97 THR A C 1
ATOM 722 O O . THR A 1 97 ? 30.991 0.415 -35.172 1.00 88.25 97 THR A O 1
ATOM 725 N N . PRO A 1 98 ? 31.243 2.419 -34.179 1.00 82.88 98 PRO A N 1
ATOM 726 C CA . PRO A 1 98 ? 29.949 2.370 -33.519 1.00 82.88 98 PRO A CA 1
ATOM 727 C C . PRO A 1 98 ? 28.793 2.429 -34.534 1.00 82.88 98 PRO A C 1
ATOM 729 O O . PRO A 1 98 ? 28.903 3.099 -35.567 1.00 82.88 98 PRO A O 1
ATOM 732 N N . PRO A 1 99 ? 27.658 1.764 -34.251 1.00 87.25 99 PRO A N 1
ATOM 733 C CA . PRO A 1 99 ? 26.445 1.932 -35.039 1.00 87.25 99 PRO A CA 1
ATOM 734 C C . PRO A 1 99 ? 25.889 3.354 -34.881 1.00 87.25 99 PRO A C 1
ATOM 736 O O . PRO A 1 99 ? 26.185 4.053 -33.913 1.00 87.25 99 PRO A O 1
ATOM 739 N N . ARG A 1 100 ? 25.015 3.769 -35.809 1.00 87.25 100 ARG A N 1
ATOM 740 C CA . ARG A 1 100 ? 24.352 5.088 -35.757 1.00 87.25 100 ARG A CA 1
ATOM 741 C C . ARG A 1 100 ? 23.584 5.334 -34.456 1.00 87.25 100 ARG A C 1
ATOM 743 O O . ARG A 1 100 ? 23.506 6.473 -34.011 1.00 87.25 100 ARG A O 1
ATOM 750 N N . GLN A 1 101 ? 23.003 4.287 -33.877 1.00 88.81 101 GLN A N 1
ATOM 751 C CA . GLN A 1 101 ? 22.345 4.329 -32.576 1.00 88.81 101 GLN A CA 1
ATOM 752 C C . GLN A 1 101 ? 22.814 3.145 -31.741 1.00 88.81 101 GLN A C 1
ATOM 754 O O . GLN A 1 101 ? 22.805 2.005 -32.201 1.00 88.81 101 GLN A O 1
ATOM 759 N N . THR A 1 102 ? 23.229 3.431 -30.514 1.00 92.81 102 THR A N 1
ATOM 760 C CA . THR A 1 102 ? 23.579 2.423 -29.514 1.00 92.81 102 THR A CA 1
ATOM 761 C C . THR A 1 102 ? 22.357 2.110 -28.652 1.00 92.81 102 THR A C 1
ATOM 763 O O . THR A 1 102 ? 21.450 2.939 -28.547 1.00 92.81 102 THR A O 1
ATOM 766 N N . ALA A 1 103 ? 22.343 0.954 -27.980 1.00 93.56 103 ALA A N 1
ATOM 767 C CA . ALA A 1 103 ? 21.310 0.651 -26.983 1.00 93.56 103 ALA A CA 1
ATOM 768 C C . ALA A 1 103 ? 21.196 1.758 -25.921 1.00 93.56 103 ALA A C 1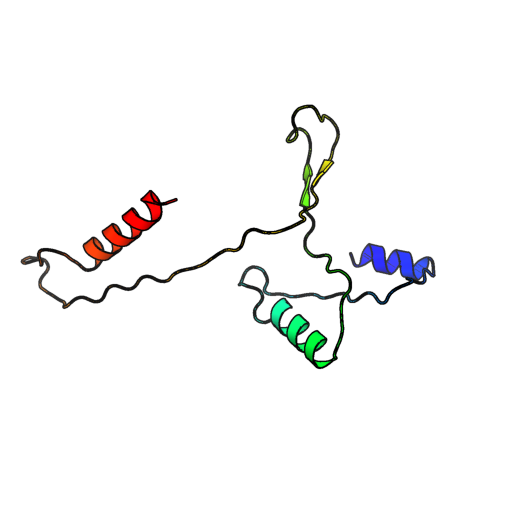
ATOM 770 O O . ALA A 1 103 ? 20.088 2.159 -25.574 1.00 93.56 103 ALA A O 1
ATOM 771 N N . ILE A 1 104 ? 22.336 2.319 -25.488 1.00 93.44 104 ILE A N 1
ATOM 772 C CA . ILE A 1 104 ? 22.384 3.468 -24.572 1.00 93.44 104 ILE A CA 1
ATOM 773 C C . ILE A 1 104 ? 21.648 4.665 -25.180 1.00 93.44 104 ILE A C 1
ATOM 775 O O . ILE A 1 104 ? 20.772 5.221 -24.534 1.00 93.44 104 ILE A O 1
ATOM 779 N N . GLY A 1 105 ? 21.946 5.037 -26.430 1.00 94.69 105 GLY A N 1
ATOM 780 C CA . GLY A 1 105 ? 21.301 6.179 -27.082 1.00 94.69 105 GLY A CA 1
ATOM 781 C C . GLY A 1 105 ? 19.785 6.016 -27.224 1.00 94.69 105 GLY A C 1
ATOM 782 O O . GLY A 1 105 ? 19.040 6.966 -26.991 1.00 94.69 105 GLY A O 1
ATOM 783 N N . ILE A 1 106 ? 19.317 4.809 -27.554 1.00 95.56 106 ILE A N 1
ATOM 784 C CA . ILE A 1 106 ? 17.883 4.499 -27.648 1.00 95.56 106 ILE A CA 1
ATOM 785 C C . ILE A 1 106 ? 17.223 4.582 -26.267 1.00 95.56 106 ILE A C 1
ATOM 787 O O . ILE A 1 106 ? 16.183 5.229 -26.130 1.00 95.56 106 ILE A O 1
ATOM 791 N N . LEU A 1 107 ? 17.828 3.965 -25.246 1.00 96.62 107 LEU A N 1
ATOM 792 C CA . LEU A 1 107 ? 17.300 3.972 -23.883 1.00 96.62 107 LEU A CA 1
ATOM 793 C C . LEU A 1 107 ? 17.265 5.394 -23.309 1.00 96.62 107 LEU A C 1
ATOM 795 O O . LEU A 1 107 ? 16.237 5.812 -22.786 1.00 96.62 107 LEU A O 1
ATOM 799 N N . SER A 1 108 ? 18.332 6.178 -23.489 1.00 96.25 108 SER A N 1
ATOM 800 C CA . SER A 1 108 ? 18.372 7.590 -23.091 1.00 96.25 108 SER A CA 1
ATOM 801 C C . SER A 1 108 ? 17.282 8.412 -23.781 1.00 96.25 108 SER A C 1
ATOM 803 O O . SER A 1 108 ? 16.622 9.216 -23.130 1.00 96.25 108 SER A O 1
ATOM 805 N N . ALA A 1 109 ? 17.029 8.185 -25.074 1.00 95.88 109 ALA A N 1
ATOM 806 C CA . ALA A 1 109 ? 15.953 8.867 -25.793 1.00 95.88 109 ALA A CA 1
ATOM 807 C C . ALA A 1 109 ? 14.548 8.431 -25.337 1.00 95.88 109 ALA A C 1
ATOM 809 O O . ALA A 1 109 ? 13.597 9.204 -25.449 1.00 95.88 109 ALA A O 1
ATOM 810 N N . ALA A 1 110 ? 14.376 7.193 -24.865 1.00 95.62 110 ALA A N 1
ATOM 811 C CA . ALA A 1 110 ? 13.124 6.740 -24.257 1.00 95.62 110 ALA A CA 1
ATOM 812 C C . ALA A 1 110 ? 12.896 7.398 -22.888 1.00 95.62 110 ALA A C 1
ATOM 814 O O . ALA A 1 110 ? 11.818 7.938 -22.658 1.00 95.62 110 ALA A O 1
ATOM 815 N N . ILE A 1 111 ? 13.925 7.431 -22.034 1.00 95.75 111 ILE A N 1
ATOM 816 C CA . ILE A 1 111 ? 13.880 8.093 -20.721 1.00 95.75 111 ILE A CA 1
ATOM 817 C C . ILE A 1 111 ? 13.555 9.583 -20.878 1.00 95.75 111 ILE A C 1
ATOM 819 O O . ILE A 1 111 ? 12.641 10.074 -20.226 1.00 95.75 111 ILE A O 1
ATOM 823 N N . HIS A 1 112 ? 14.234 10.280 -21.795 1.00 96.56 112 HIS A N 1
ATOM 824 C CA . HIS A 1 112 ? 13.998 11.705 -22.032 1.00 96.56 112 HIS A CA 1
ATOM 825 C C . HIS A 1 112 ? 12.552 12.011 -22.451 1.00 96.56 112 HIS A C 1
ATOM 827 O O . HIS A 1 112 ? 11.977 12.999 -22.009 1.00 96.56 112 HIS A O 1
ATOM 833 N N . ARG A 1 113 ? 11.940 11.154 -23.279 1.00 96.19 113 ARG A N 1
ATOM 83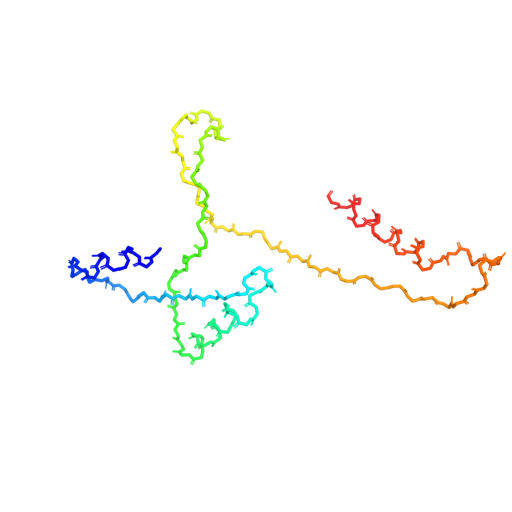4 C CA . ARG A 1 113 ? 10.534 11.319 -23.682 1.00 96.19 113 ARG A CA 1
ATOM 835 C C . ARG A 1 113 ? 9.570 11.140 -22.512 1.00 96.19 113 ARG A C 1
ATOM 837 O O . ARG A 1 113 ? 8.616 11.893 -22.417 1.00 96.19 113 ARG A O 1
ATOM 844 N N . ILE A 1 114 ? 9.835 10.184 -21.621 1.00 94.25 114 ILE A N 1
ATOM 845 C CA . ILE A 1 114 ? 9.014 9.970 -20.420 1.00 94.25 114 ILE A CA 1
ATOM 846 C C . ILE A 1 114 ? 9.112 11.169 -19.472 1.00 94.25 114 ILE A C 1
ATOM 848 O O . ILE A 1 114 ? 8.104 11.578 -18.909 1.00 94.25 114 ILE A O 1
ATOM 852 N N . GLU A 1 115 ? 10.308 11.733 -19.302 1.00 94.06 115 GLU A N 1
ATOM 853 C CA . GLU A 1 115 ? 10.521 12.924 -18.471 1.00 94.06 115 GLU A CA 1
ATOM 854 C C . GLU A 1 115 ? 9.822 14.163 -19.047 1.00 94.06 115 GLU A C 1
ATOM 856 O O . GLU A 1 115 ? 9.225 14.930 -18.300 1.00 94.06 115 GLU A O 1
ATOM 861 N N . ALA A 1 116 ? 9.867 14.351 -20.369 1.00 95.69 116 ALA A N 1
ATOM 862 C CA . ALA A 1 116 ? 9.251 15.501 -21.032 1.00 95.69 116 ALA A CA 1
ATOM 863 C C . ALA A 1 116 ? 7.711 15.517 -20.953 1.00 95.69 116 ALA A C 1
ATOM 865 O O . ALA A 1 116 ? 7.118 16.583 -21.110 1.00 95.69 116 ALA A O 1
ATOM 866 N N . ASP A 1 117 ? 7.090 14.360 -20.711 1.00 85.25 117 ASP A N 1
ATOM 867 C CA . ASP A 1 117 ? 5.638 14.196 -20.576 1.00 85.25 117 ASP A CA 1
ATOM 868 C C . ASP A 1 117 ? 5.157 14.224 -19.100 1.00 85.25 117 ASP A C 1
ATOM 870 O O . ASP A 1 117 ? 3.984 13.930 -18.845 1.00 85.25 117 ASP A O 1
ATOM 874 N N . GLN A 1 118 ? 6.029 14.546 -18.126 1.00 66.69 118 GLN A N 1
ATOM 875 C CA . GLN A 1 118 ? 5.661 14.702 -16.703 1.00 66.69 118 GLN A CA 1
ATOM 876 C C . GLN A 1 118 ? 5.029 16.054 -16.351 1.00 66.69 118 GLN A C 1
ATOM 878 O O . GLN A 1 118 ? 5.428 17.093 -16.924 1.00 66.69 118 GLN A O 1
#

pLDDT: mean 91.68, std 5.96, range [66.69, 98.5]

Secondary structure (DSSP, 8-state):
-HHHHHHHHHTT---SS-------S-GGGTSTTTHHHHHHHHHHTT---S--------EEES-STT--SEEE----------------------TTS--SS-HHHHHHHHHHHHHHT-